Protein AF-A0A0B8PIH4-F1 (afdb_monomer_lite)

Organism: NCBI:txid1481914

pLDDT: mean 84.36, std 16.44, range [42.5, 98.0]

Structure (mmCIF, N/CA/C/O backbone):
data_AF-A0A0B8PIH4-F1
#
_entry.id   AF-A0A0B8PIH4-F1
#
loop_
_atom_site.group_PDB
_atom_site.id
_atom_site.type_symbol
_atom_site.label_atom_id
_atom_site.label_alt_id
_atom_site.label_comp_id
_atom_site.label_asym_id
_atom_site.label_entity_id
_atom_site.label_seq_id
_atom_site.pdbx_PDB_ins_code
_atom_site.Cartn_x
_atom_site.Cartn_y
_atom_site.Cartn_z
_atom_site.occupancy
_atom_site.B_iso_or_equiv
_atom_site.auth_seq_id
_atom_site.auth_comp_id
_atom_site.auth_asym_id
_atom_site.auth_atom_id
_atom_site.pdbx_PDB_model_num
ATOM 1 N N . MET A 1 1 ? -1.251 -7.129 12.003 1.00 92.50 1 MET A N 1
ATOM 2 C CA . MET A 1 1 ? -0.562 -7.862 10.910 1.00 92.50 1 MET A CA 1
ATOM 3 C C . MET A 1 1 ? -1.584 -8.669 10.142 1.00 92.50 1 MET A C 1
ATOM 5 O O . MET A 1 1 ? -2.575 -9.064 10.738 1.00 92.50 1 MET A O 1
ATOM 9 N N . GLY A 1 2 ? -1.367 -8.940 8.865 1.00 94.31 2 GLY A N 1
ATOM 10 C CA . GLY A 1 2 ? -2.351 -9.589 8.019 1.00 94.31 2 GLY A CA 1
ATOM 11 C C . GLY A 1 2 ? -1.760 -10.242 6.787 1.00 94.31 2 GLY A C 1
ATOM 12 O O . GLY A 1 2 ? -0.548 -10.266 6.591 1.00 94.31 2 GLY A O 1
ATOM 13 N N . LEU A 1 3 ? -2.656 -10.770 5.966 1.00 97.06 3 LEU A N 1
ATOM 14 C CA . LEU A 1 3 ? -2.362 -11.241 4.622 1.00 97.06 3 LEU A CA 1
ATOM 15 C C . LEU A 1 3 ? -3.168 -10.404 3.641 1.00 97.06 3 LEU A C 1
ATOM 17 O O . LEU A 1 3 ? -4.287 -9.981 3.943 1.00 97.06 3 LEU A O 1
ATOM 21 N N . GLY A 1 4 ? -2.624 -10.193 2.456 1.00 95.00 4 GLY A N 1
ATOM 22 C CA . GLY A 1 4 ? -3.321 -9.433 1.436 1.00 95.00 4 GLY A CA 1
ATOM 23 C C . GLY A 1 4 ? -2.665 -9.544 0.081 1.00 95.00 4 GLY A C 1
ATOM 24 O O . GLY A 1 4 ? -1.742 -10.330 -0.122 1.00 95.00 4 GLY A O 1
ATOM 25 N N . PHE A 1 5 ? -3.173 -8.730 -0.825 1.00 94.31 5 PHE A N 1
ATOM 26 C CA . PHE A 1 5 ? -2.593 -8.443 -2.115 1.00 94.31 5 PHE A CA 1
ATOM 27 C C . PHE A 1 5 ? -2.213 -6.962 -2.142 1.00 94.31 5 PHE A C 1
ATOM 29 O O . PHE A 1 5 ? -3.095 -6.125 -1.971 1.00 94.31 5 PHE A O 1
ATOM 36 N N . ASP A 1 6 ? -0.931 -6.659 -2.321 1.00 89.69 6 ASP A N 1
ATOM 37 C CA . ASP A 1 6 ? -0.348 -5.347 -2.636 1.00 89.69 6 ASP A CA 1
ATOM 38 C C . ASP A 1 6 ? 1.074 -5.600 -3.156 1.00 89.69 6 ASP A C 1
ATOM 40 O O . ASP A 1 6 ? 1.870 -6.211 -2.462 1.00 89.69 6 ASP A O 1
ATOM 44 N N . GLN A 1 7 ? 1.425 -5.194 -4.376 1.00 87.50 7 GLN A N 1
ATOM 45 C CA . GLN A 1 7 ? 2.674 -5.680 -5.000 1.00 87.50 7 GLN A CA 1
ATOM 46 C C . GLN A 1 7 ? 2.749 -7.231 -4.986 1.00 87.50 7 GLN A C 1
ATOM 48 O O . GLN A 1 7 ? 3.750 -7.832 -4.586 1.00 87.50 7 GLN A O 1
ATOM 53 N N . GLY A 1 8 ? 1.638 -7.883 -5.349 1.00 88.12 8 GLY A N 1
ATOM 54 C CA . GLY A 1 8 ? 1.482 -9.340 -5.290 1.00 88.12 8 GLY A CA 1
ATOM 55 C C . GLY A 1 8 ? 0.843 -9.849 -3.991 1.00 88.12 8 GLY A C 1
ATOM 56 O O . GLY A 1 8 ? 0.353 -9.070 -3.177 1.00 88.12 8 GLY A O 1
ATOM 57 N N . LEU A 1 9 ? 0.799 -11.172 -3.803 1.00 92.94 9 LEU A N 1
ATOM 58 C CA . LEU A 1 9 ? 0.314 -11.822 -2.576 1.00 92.94 9 LEU A CA 1
ATOM 59 C C . LEU A 1 9 ? 1.381 -11.730 -1.481 1.00 92.94 9 LEU A C 1
ATOM 61 O O . LEU A 1 9 ? 2.547 -12.045 -1.719 1.00 92.94 9 LEU A O 1
ATOM 65 N N . GLY A 1 10 ? 0.982 -11.377 -0.261 1.00 94.06 10 GLY A N 1
ATOM 66 C CA . GLY A 1 10 ? 1.955 -11.133 0.794 1.00 94.06 10 GLY A CA 1
ATOM 67 C C . GLY A 1 10 ? 1.404 -10.953 2.197 1.00 94.06 10 GLY A C 1
ATOM 68 O O . GLY A 1 10 ? 0.257 -11.288 2.506 1.00 94.06 10 GLY A O 1
ATOM 69 N N . ILE A 1 11 ? 2.280 -10.425 3.049 1.00 96.25 11 ILE A N 1
ATOM 70 C CA . ILE A 1 11 ? 2.020 -10.104 4.452 1.00 96.25 11 ILE A CA 1
ATOM 71 C C . ILE A 1 11 ? 1.955 -8.587 4.601 1.00 96.25 11 ILE A C 1
ATOM 73 O O . ILE A 1 11 ? 2.837 -7.874 4.122 1.00 96.25 11 ILE A O 1
ATOM 77 N N . SER A 1 12 ? 0.950 -8.116 5.335 1.00 94.75 12 SER A N 1
ATOM 78 C CA . SER A 1 12 ? 0.800 -6.715 5.721 1.00 94.75 12 SER A CA 1
ATOM 79 C C . SER A 1 12 ? 1.035 -6.507 7.214 1.00 94.75 12 SER A C 1
ATOM 81 O O . SER A 1 12 ? 0.731 -7.360 8.059 1.00 94.75 12 SER A O 1
ATOM 83 N N . ALA A 1 13 ? 1.558 -5.346 7.576 1.00 94.56 13 ALA A N 1
ATOM 84 C CA . ALA A 1 13 ? 1.726 -4.937 8.955 1.00 94.56 13 ALA A CA 1
ATOM 85 C C . ALA A 1 13 ? 1.469 -3.439 9.093 1.00 94.56 13 ALA A C 1
ATOM 87 O O . ALA A 1 13 ? 2.244 -2.623 8.607 1.00 94.56 13 ALA A O 1
ATOM 88 N N . GLU A 1 14 ? 0.420 -3.097 9.839 1.00 93.19 14 GLU A N 1
ATOM 89 C CA . GLU A 1 14 ? 0.225 -1.740 10.329 1.00 93.19 14 GLU A CA 1
ATOM 90 C C . GLU A 1 14 ? 1.003 -1.562 11.641 1.00 93.19 14 GLU A C 1
ATOM 92 O O . GLU A 1 14 ? 0.828 -2.327 12.596 1.00 93.19 14 GLU A O 1
ATOM 97 N N . LEU A 1 15 ? 1.891 -0.573 11.672 1.00 91.19 15 LEU A N 1
ATOM 98 C CA . LEU A 1 15 ? 2.755 -0.221 12.790 1.00 91.19 15 LEU A CA 1
ATOM 99 C C . LEU A 1 15 ? 2.375 1.165 13.311 1.00 91.19 15 LEU A C 1
ATOM 101 O O . LEU A 1 15 ? 2.268 2.129 12.550 1.00 91.19 15 LEU A O 1
ATOM 105 N N . PHE A 1 16 ? 2.213 1.268 14.631 1.00 89.44 16 PHE A N 1
ATOM 106 C CA . PHE A 1 16 ? 1.920 2.525 15.333 1.00 89.44 16 PHE A CA 1
ATOM 107 C C . PHE A 1 16 ? 0.690 3.284 14.801 1.00 89.44 16 PHE A C 1
ATOM 109 O O . PHE A 1 16 ? 0.643 4.506 14.922 1.00 89.44 16 PHE A O 1
ATOM 116 N N . GLU A 1 17 ? -0.266 2.584 14.179 1.00 90.62 17 GLU A N 1
ATOM 117 C CA . GLU A 1 17 ? -1.462 3.163 13.535 1.00 90.62 17 GLU A CA 1
ATOM 118 C C . GLU A 1 17 ? -1.156 4.218 12.450 1.00 90.62 17 GLU A C 1
ATOM 120 O O . GLU A 1 17 ? -2.029 4.993 12.056 1.00 90.62 17 GLU A O 1
ATOM 125 N N . GLN A 1 18 ? 0.095 4.293 11.987 1.00 94.38 18 GLN A N 1
ATOM 126 C CA . GLN A 1 18 ? 0.587 5.363 11.113 1.00 94.38 18 GLN A CA 1
ATOM 127 C C . GLN A 1 18 ? 1.415 4.854 9.945 1.00 94.38 18 GLN A C 1
ATOM 129 O O . GLN A 1 18 ? 1.637 5.604 9.002 1.00 94.38 18 GLN A O 1
ATOM 134 N N . VAL A 1 19 ? 1.914 3.624 9.998 1.00 95.38 19 VAL A N 1
ATOM 135 C CA . VAL A 1 19 ? 2.730 3.054 8.929 1.00 95.38 19 VAL A CA 1
ATOM 136 C C . VAL A 1 19 ? 2.106 1.743 8.504 1.00 95.38 19 VAL A C 1
ATOM 138 O O . VAL A 1 19 ? 2.059 0.819 9.306 1.00 95.38 19 VAL A O 1
ATOM 141 N N . ASP A 1 20 ? 1.660 1.655 7.259 1.00 95.12 20 ASP A N 1
ATOM 142 C CA . ASP A 1 20 ? 1.281 0.392 6.636 1.00 95.12 20 ASP A CA 1
ATOM 143 C C . ASP A 1 20 ? 2.462 -0.117 5.811 1.00 95.12 20 ASP A C 1
ATOM 145 O O . ASP A 1 20 ? 2.982 0.587 4.947 1.00 95.12 20 ASP A O 1
ATOM 149 N N . ALA A 1 21 ? 2.943 -1.313 6.129 1.00 96.81 21 ALA A N 1
ATOM 150 C CA . ALA A 1 21 ? 4.046 -1.953 5.431 1.00 96.81 21 ALA A CA 1
ATOM 151 C C . ALA A 1 21 ? 3.576 -3.270 4.822 1.00 96.81 21 ALA A C 1
ATOM 153 O O . ALA A 1 21 ? 2.887 -4.055 5.478 1.00 96.81 21 ALA A O 1
ATOM 154 N N . PHE A 1 22 ? 4.004 -3.540 3.594 1.00 96.88 22 PHE A N 1
ATOM 155 C CA . PHE A 1 22 ? 3.653 -4.755 2.880 1.00 96.88 22 PHE A CA 1
ATOM 156 C C . PHE A 1 22 ? 4.880 -5.418 2.267 1.00 96.88 22 PHE A C 1
ATOM 158 O O . PHE A 1 22 ? 5.764 -4.756 1.719 1.00 96.88 22 PHE A O 1
ATOM 165 N N . ILE A 1 23 ? 4.917 -6.747 2.344 1.00 95.25 23 ILE A N 1
ATOM 166 C CA . ILE A 1 23 ? 5.901 -7.579 1.656 1.00 95.25 23 ILE A CA 1
ATOM 167 C C . ILE A 1 23 ? 5.142 -8.628 0.852 1.00 95.25 23 ILE A C 1
ATOM 169 O O . ILE A 1 23 ? 4.593 -9.572 1.426 1.00 95.25 23 ILE A O 1
ATOM 173 N N . GLY A 1 24 ? 5.111 -8.430 -0.463 1.00 92.75 24 GLY A N 1
ATOM 174 C CA . GLY A 1 24 ? 4.531 -9.325 -1.452 1.00 92.75 24 GLY A CA 1
ATOM 175 C C . GLY A 1 24 ? 5.583 -10.136 -2.188 1.00 92.75 24 GLY A C 1
ATOM 176 O O . GLY A 1 24 ? 6.786 -9.955 -2.001 1.00 92.75 24 GLY A O 1
ATOM 177 N N . ASN A 1 25 ? 5.121 -11.058 -3.025 1.00 91.38 25 ASN A N 1
ATOM 178 C CA . ASN A 1 25 ? 5.990 -11.823 -3.909 1.00 91.38 25 ASN A CA 1
ATOM 179 C C . ASN A 1 25 ? 6.502 -11.004 -5.109 1.00 91.38 25 ASN A C 1
ATOM 181 O O . ASN A 1 25 ? 7.523 -11.393 -5.662 1.00 91.38 25 ASN A O 1
ATOM 185 N N . ASP A 1 26 ? 5.852 -9.888 -5.468 1.00 90.19 26 ASP A N 1
ATOM 186 C CA . ASP A 1 26 ? 6.258 -9.045 -6.607 1.00 90.19 26 ASP A CA 1
ATOM 187 C C . ASP A 1 26 ? 6.974 -7.754 -6.150 1.00 90.19 26 ASP A C 1
ATOM 189 O O . ASP A 1 26 ? 7.665 -7.090 -6.931 1.00 90.19 26 ASP A O 1
ATOM 193 N N . GLY A 1 27 ? 6.851 -7.387 -4.869 1.00 91.56 27 GLY A N 1
ATOM 194 C CA . GLY A 1 27 ? 7.450 -6.170 -4.329 1.00 91.56 27 GLY A CA 1
ATOM 195 C C . GLY A 1 27 ? 7.244 -5.943 -2.833 1.00 91.56 27 GLY A C 1
ATOM 196 O O . GLY A 1 27 ? 6.622 -6.728 -2.119 1.00 91.56 27 GLY A O 1
ATOM 197 N N . VAL A 1 28 ? 7.772 -4.821 -2.353 1.00 95.12 28 VAL A N 1
ATOM 198 C CA . VAL A 1 28 ? 7.509 -4.270 -1.017 1.00 95.12 28 VAL A CA 1
ATOM 199 C C . VAL A 1 28 ? 6.907 -2.875 -1.126 1.00 95.12 28 VAL A C 1
ATOM 201 O O . VAL A 1 28 ? 7.237 -2.121 -2.043 1.00 95.12 28 VAL A O 1
ATOM 204 N N . SER A 1 29 ? 6.070 -2.500 -0.162 1.00 96.19 29 SER A N 1
ATOM 205 C CA . SER A 1 29 ? 5.554 -1.137 -0.015 1.00 96.19 29 SER A CA 1
ATOM 206 C C . SER A 1 29 ? 5.619 -0.679 1.441 1.00 96.19 29 SER A C 1
ATOM 208 O O . SER A 1 29 ? 5.611 -1.481 2.379 1.00 96.19 29 SER A O 1
ATOM 210 N N . ALA A 1 30 ? 5.746 0.631 1.629 1.00 97.44 30 ALA A N 1
ATOM 211 C CA . ALA A 1 30 ? 5.663 1.266 2.934 1.00 97.44 30 ALA A CA 1
ATOM 212 C C . ALA A 1 30 ? 4.994 2.633 2.790 1.00 97.44 30 ALA A C 1
ATOM 214 O O . ALA A 1 30 ? 5.528 3.531 2.131 1.00 97.44 30 ALA A O 1
ATOM 215 N N . ASP A 1 31 ? 3.843 2.781 3.438 1.00 97.56 31 ASP A N 1
ATOM 216 C CA . ASP A 1 31 ? 2.961 3.932 3.346 1.00 97.56 31 ASP A CA 1
ATOM 217 C C . ASP A 1 31 ? 2.768 4.573 4.726 1.00 97.56 31 ASP A C 1
ATOM 219 O O . ASP A 1 31 ? 2.395 3.920 5.697 1.00 97.56 31 ASP A O 1
ATOM 223 N N . TYR A 1 32 ? 3.000 5.881 4.821 1.00 97.81 32 TYR A N 1
ATOM 224 C CA . TYR A 1 32 ? 2.651 6.672 5.996 1.00 97.81 32 TYR A CA 1
ATOM 225 C C . TYR A 1 32 ? 1.191 7.122 5.899 1.00 97.81 32 TYR A C 1
ATOM 227 O O . TYR A 1 32 ? 0.832 7.900 5.011 1.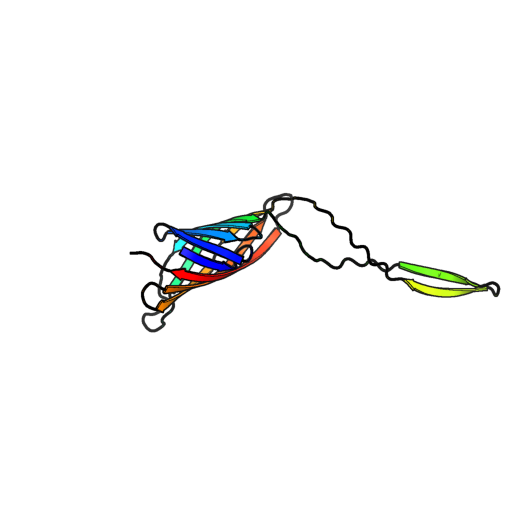00 97.81 32 TYR A O 1
ATOM 235 N N . LEU A 1 33 ? 0.348 6.651 6.814 1.00 96.69 33 LEU A N 1
ATOM 236 C CA . LEU A 1 33 ? -1.072 6.968 6.911 1.00 96.69 33 LEU A CA 1
ATOM 237 C C . LEU A 1 33 ? -1.252 8.361 7.526 1.00 96.69 33 LEU A C 1
ATOM 239 O O . LEU A 1 33 ? -1.263 8.547 8.742 1.00 96.69 33 LEU A O 1
ATOM 243 N N . VAL A 1 34 ? -1.409 9.362 6.662 1.00 96.62 34 VAL A N 1
ATOM 244 C CA . VAL A 1 34 ? -1.672 10.756 7.051 1.00 96.62 34 VAL A CA 1
ATOM 245 C C . VAL A 1 34 ? -3.032 10.875 7.739 1.00 96.62 34 VAL A C 1
ATOM 247 O O . VAL A 1 34 ? -3.200 11.624 8.702 1.00 96.62 34 VAL A O 1
ATOM 250 N N . LEU A 1 35 ? -4.015 10.135 7.232 1.00 95.25 35 LEU A N 1
ATOM 251 C CA . LEU A 1 35 ? -5.320 9.957 7.848 1.00 95.25 35 LEU A CA 1
ATOM 252 C C . LEU A 1 35 ? -5.524 8.463 8.047 1.00 95.25 35 LEU A C 1
ATOM 254 O O . LEU A 1 35 ? -5.449 7.717 7.078 1.00 95.25 35 LEU A O 1
ATOM 258 N N . ASN A 1 36 ? -5.826 8.054 9.274 1.00 94.94 36 ASN A N 1
ATOM 259 C CA . ASN A 1 36 ? -6.191 6.681 9.595 1.00 94.94 36 ASN A CA 1
ATOM 260 C C . ASN A 1 36 ? -7.484 6.652 10.430 1.00 94.94 36 ASN A C 1
ATOM 262 O O . ASN A 1 36 ? -7.778 7.609 11.164 1.00 94.94 36 ASN A O 1
ATOM 266 N N . ASP A 1 37 ? -8.260 5.581 10.267 1.00 92.06 37 ASP A N 1
ATOM 267 C CA . ASP A 1 37 ? -9.516 5.271 10.965 1.00 92.06 37 ASP A CA 1
ATOM 268 C C . ASP A 1 37 ? -10.534 6.437 11.022 1.00 92.06 37 ASP A C 1
ATOM 270 O O . ASP A 1 37 ? -11.185 6.701 12.041 1.00 92.06 37 ASP A O 1
ATOM 274 N N . LYS A 1 38 ? -10.681 7.195 9.925 1.00 94.06 38 LYS A N 1
ATOM 275 C CA . LYS A 1 38 ? -11.656 8.297 9.843 1.00 94.06 38 LYS A CA 1
ATOM 276 C C . LYS A 1 38 ? -13.009 7.787 9.367 1.00 94.06 38 LYS A C 1
ATOM 278 O O . LYS A 1 38 ? -13.101 7.028 8.414 1.00 94.06 38 LYS A O 1
ATOM 283 N N . LYS A 1 39 ? -14.094 8.220 10.011 1.00 92.06 39 LYS A N 1
ATOM 284 C CA . LYS A 1 39 ? -15.461 7.816 9.643 1.00 92.06 39 LYS A CA 1
ATOM 285 C C . LYS A 1 39 ? -16.097 8.842 8.714 1.00 92.06 39 LYS A C 1
ATOM 287 O O . LYS A 1 39 ? -16.079 10.030 9.023 1.00 92.06 39 LYS A O 1
ATOM 292 N N . PHE A 1 40 ? -16.736 8.387 7.636 1.00 85.75 40 PHE A N 1
ATOM 293 C CA . PHE A 1 40 ? -17.551 9.267 6.785 1.00 85.75 40 PHE A CA 1
ATOM 294 C C . PHE A 1 40 ? -18.810 9.748 7.510 1.00 85.75 40 PHE A C 1
ATOM 296 O O . PHE A 1 40 ? -19.197 10.910 7.429 1.00 85.75 40 PHE A O 1
ATOM 303 N N . THR A 1 41 ? -19.495 8.837 8.200 1.00 86.31 41 THR A N 1
ATOM 304 C CA . THR A 1 41 ? -20.716 9.104 8.968 1.00 86.31 41 THR A CA 1
ATOM 305 C C . THR A 1 41 ? -20.840 8.036 10.058 1.00 86.31 41 THR A C 1
ATOM 307 O O . THR A 1 41 ? -20.455 6.893 9.813 1.00 86.31 41 THR A O 1
ATOM 310 N N . PRO A 1 42 ? -21.393 8.344 11.247 1.00 82.06 42 PRO A N 1
ATOM 311 C CA . PRO A 1 42 ? -21.525 7.364 12.331 1.00 82.06 42 PRO A CA 1
ATOM 312 C C . PRO A 1 42 ? -22.353 6.111 11.999 1.00 82.06 42 PRO A C 1
ATOM 314 O O . PRO A 1 42 ? -22.269 5.128 12.726 1.00 82.06 42 PRO A O 1
ATOM 317 N N . SER A 1 43 ? -23.172 6.151 10.944 1.00 86.56 43 SER A N 1
ATOM 318 C CA . SER A 1 43 ? -24.120 5.095 10.576 1.00 86.56 43 SER A CA 1
ATOM 319 C C . SER A 1 43 ? -23.556 4.010 9.658 1.00 86.56 43 SER A C 1
ATOM 321 O O . SER A 1 43 ? -24.217 2.986 9.494 1.00 86.56 43 SER A O 1
ATOM 323 N N . ILE A 1 44 ? -22.376 4.205 9.057 1.00 89.75 44 ILE A N 1
ATOM 324 C CA . ILE A 1 44 ? -21.755 3.193 8.192 1.00 89.75 44 ILE A CA 1
ATOM 325 C C . ILE A 1 44 ? -20.591 2.500 8.915 1.00 89.75 44 ILE A C 1
ATOM 327 O O . ILE A 1 44 ? -19.838 3.165 9.628 1.00 89.75 44 ILE A O 1
ATOM 331 N N . PRO A 1 45 ? -20.414 1.177 8.739 1.00 88.88 45 PRO A N 1
ATOM 332 C CA . PRO A 1 45 ? -19.396 0.402 9.452 1.00 88.88 45 PRO A CA 1
ATOM 333 C C . PRO A 1 45 ? -17.986 0.534 8.849 1.00 88.88 45 PRO A C 1
ATOM 335 O O . PRO A 1 45 ? -17.103 -0.241 9.209 1.00 88.88 45 PRO A O 1
ATOM 338 N N . PHE A 1 46 ? -17.782 1.486 7.935 1.00 92.62 46 PHE A N 1
ATOM 339 C CA . PHE A 1 46 ? -16.532 1.687 7.207 1.00 92.62 46 PHE A CA 1
ATOM 340 C C . PHE A 1 46 ? -15.815 2.942 7.703 1.00 92.62 46 PHE A C 1
ATOM 342 O O . PHE A 1 46 ? -16.428 4.015 7.808 1.00 92.62 46 PHE A O 1
ATOM 349 N N . SER A 1 47 ? -14.520 2.816 7.967 1.00 95.12 47 SER A N 1
ATOM 350 C CA . SER A 1 47 ? -13.600 3.947 8.054 1.00 95.12 47 SER A CA 1
ATOM 351 C C . SER A 1 47 ? -12.769 4.051 6.777 1.00 95.12 47 SER A C 1
ATOM 353 O O . SER A 1 47 ? -12.835 3.188 5.904 1.00 95.12 47 SER A O 1
ATOM 355 N N . TYR A 1 48 ? -12.066 5.165 6.619 1.00 96.31 48 TYR A N 1
ATOM 356 C CA . TYR A 1 48 ? -11.157 5.396 5.512 1.00 96.31 48 TYR A CA 1
ATOM 357 C C . TYR A 1 48 ? -9.792 5.841 6.010 1.00 96.31 48 TYR A C 1
ATOM 359 O O . TYR A 1 48 ? -9.665 6.469 7.071 1.00 96.31 48 TYR A O 1
ATOM 367 N N . PHE A 1 49 ? -8.802 5.586 5.164 1.00 96.56 49 PHE A N 1
ATOM 368 C CA . PHE A 1 49 ? -7.441 6.048 5.337 1.00 96.56 49 PHE A CA 1
ATOM 369 C C . PHE A 1 49 ? -6.913 6.698 4.059 1.00 96.56 49 PHE A C 1
ATOM 371 O O . PHE A 1 49 ? -7.374 6.435 2.945 1.00 96.56 49 PHE A O 1
ATOM 378 N N . VAL A 1 50 ? -5.941 7.585 4.243 1.00 97.88 50 VAL A N 1
ATOM 379 C CA . VAL A 1 50 ? -5.178 8.219 3.169 1.00 97.88 50 VAL A CA 1
ATOM 380 C C . VAL A 1 50 ? -3.725 8.241 3.597 1.00 97.88 50 VAL A C 1
ATOM 382 O O . VAL A 1 50 ? -3.415 8.704 4.697 1.00 97.88 50 VAL A O 1
ATOM 385 N N . GLY A 1 51 ? -2.839 7.781 2.722 1.00 97.44 51 GLY A N 1
ATOM 386 C CA . GLY A 1 51 ? -1.412 7.743 2.995 1.00 97.44 51 GLY A CA 1
ATOM 387 C C . GLY A 1 51 ? -0.554 8.295 1.871 1.00 97.44 51 GLY A C 1
ATOM 388 O O . GLY A 1 51 ? -1.034 8.669 0.803 1.00 97.44 51 GLY A O 1
ATOM 389 N N . VAL A 1 52 ? 0.745 8.336 2.135 1.00 98.00 52 VAL A N 1
ATOM 390 C CA . VAL A 1 52 ? 1.792 8.598 1.151 1.00 98.00 52 VAL A CA 1
ATOM 391 C C . VAL A 1 52 ? 2.956 7.670 1.435 1.00 98.00 52 VAL A C 1
ATOM 393 O O . VAL A 1 52 ? 3.361 7.514 2.586 1.00 98.00 52 VAL A O 1
ATOM 396 N N . GLY A 1 53 ? 3.512 7.068 0.399 1.00 96.69 53 GLY A N 1
ATOM 397 C CA . GLY A 1 53 ? 4.577 6.105 0.581 1.00 96.69 53 GLY A CA 1
ATOM 398 C C . GLY A 1 53 ? 5.342 5.803 -0.678 1.00 96.69 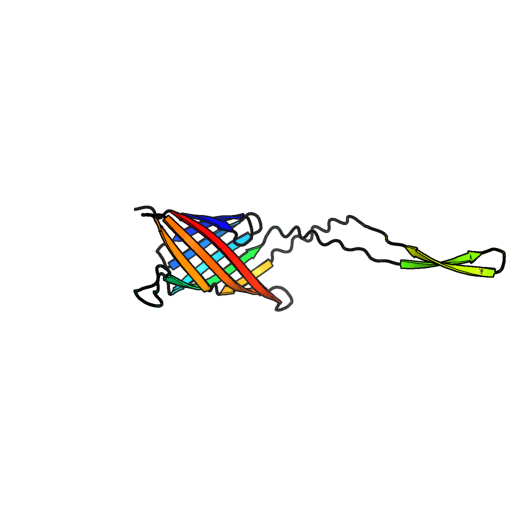53 GLY A C 1
ATOM 399 O O . GLY A 1 53 ? 5.274 6.528 -1.676 1.00 96.69 53 GLY A O 1
ATOM 400 N N . GLY A 1 54 ? 6.104 4.727 -0.593 1.00 96.44 54 GLY A N 1
ATOM 401 C CA . GLY 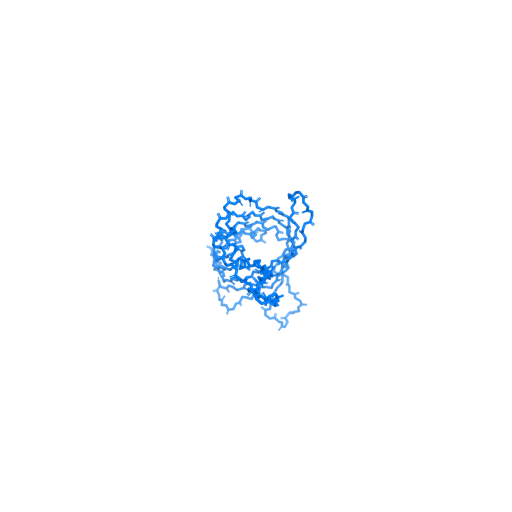A 1 54 ? 6.912 4.224 -1.682 1.00 96.44 54 GLY A CA 1
ATOM 402 C C . GLY A 1 54 ? 6.742 2.729 -1.846 1.00 96.44 54 GLY A C 1
ATOM 403 O O . GLY A 1 54 ? 6.329 2.019 -0.930 1.00 96.44 54 GLY A O 1
ATOM 404 N N . PHE A 1 55 ? 7.085 2.266 -3.036 1.00 94.56 55 PHE A N 1
ATOM 405 C CA . PHE A 1 55 ? 7.122 0.852 -3.369 1.00 94.56 55 PHE A CA 1
ATOM 406 C C . PHE A 1 55 ? 8.433 0.526 -4.078 1.00 94.56 55 PHE A C 1
ATOM 408 O O . PHE A 1 55 ? 9.094 1.408 -4.639 1.00 94.56 55 PHE A O 1
ATOM 415 N N . TYR A 1 56 ? 8.792 -0.748 -4.029 1.00 91.44 56 TYR A N 1
ATOM 416 C CA . TYR A 1 56 ? 9.912 -1.326 -4.747 1.00 91.44 56 TYR A CA 1
ATOM 417 C C . TYR A 1 56 ? 9.483 -2.702 -5.256 1.00 91.44 56 TYR A C 1
ATOM 419 O O . TYR A 1 56 ? 9.243 -3.610 -4.462 1.00 91.44 56 TYR A O 1
ATOM 427 N N . GLU A 1 57 ? 9.365 -2.840 -6.569 1.00 88.50 57 GLU A N 1
ATOM 428 C CA . GLU A 1 57 ? 9.013 -4.080 -7.260 1.00 88.50 57 GLU A CA 1
ATOM 429 C C . GLU A 1 57 ? 10.309 -4.758 -7.726 1.00 88.50 57 GLU A C 1
ATOM 431 O O . GLU A 1 57 ? 11.162 -4.119 -8.348 1.00 88.50 57 GLU A O 1
ATOM 436 N N . PHE A 1 58 ? 10.474 -6.038 -7.390 1.00 81.12 58 PHE A N 1
ATOM 437 C CA . PHE A 1 58 ? 11.689 -6.814 -7.681 1.00 81.12 58 PHE A CA 1
ATOM 438 C C . PHE A 1 58 ? 11.441 -8.029 -8.579 1.00 81.12 58 PHE A C 1
ATOM 440 O O . PHE A 1 58 ? 12.400 -8.568 -9.128 1.00 81.12 58 PHE A O 1
ATOM 447 N N . ASP A 1 59 ? 10.186 -8.449 -8.751 1.00 63.66 59 ASP A N 1
ATOM 448 C CA . ASP A 1 59 ? 9.815 -9.550 -9.639 1.00 63.66 59 ASP A CA 1
ATOM 449 C C . ASP A 1 59 ? 8.630 -9.112 -10.501 1.00 63.66 59 ASP A C 1
ATOM 451 O O . ASP A 1 59 ? 7.478 -9.107 -10.076 1.00 63.66 59 ASP A O 1
ATOM 455 N N . LYS A 1 60 ? 8.923 -8.665 -11.722 1.00 54.91 60 LYS A N 1
ATO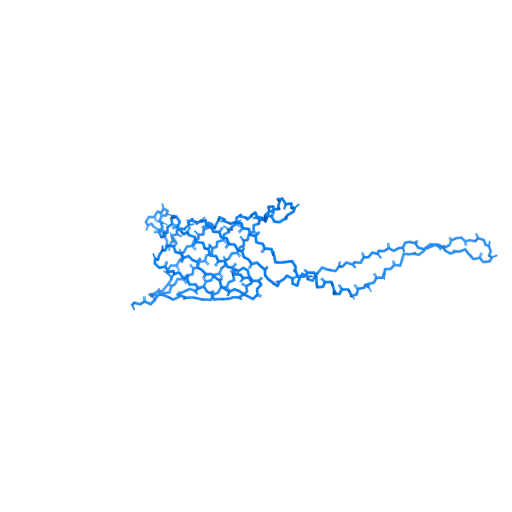M 456 C CA . LYS A 1 60 ? 7.906 -8.453 -12.750 1.00 54.91 60 LYS A CA 1
ATOM 457 C C . LYS A 1 60 ? 8.095 -9.478 -13.849 1.00 54.91 60 LYS A C 1
ATOM 459 O O . LYS A 1 60 ? 8.494 -9.152 -14.963 1.00 54.91 60 LYS A O 1
ATOM 464 N N . THR A 1 61 ? 7.735 -10.718 -13.561 1.00 48.28 61 THR A N 1
ATOM 465 C CA . THR A 1 61 ? 7.421 -11.696 -14.603 1.00 48.28 61 THR A CA 1
ATOM 466 C C . THR A 1 61 ? 6.076 -11.330 -15.250 1.00 48.28 61 THR A C 1
ATOM 468 O O . THR A 1 61 ? 5.042 -11.955 -15.027 1.00 48.28 61 THR A O 1
ATOM 471 N N . TRP A 1 62 ? 6.050 -10.274 -16.074 1.00 44.34 62 TRP A N 1
ATOM 472 C CA . TRP A 1 62 ? 4.909 -10.040 -16.963 1.00 44.34 62 TRP A CA 1
ATOM 473 C C . TRP A 1 62 ? 4.908 -11.107 -18.063 1.00 44.34 62 TRP A C 1
ATOM 475 O O . TRP A 1 62 ? 5.758 -11.104 -18.950 1.00 44.34 62 TRP A O 1
ATOM 485 N N . HIS A 1 63 ? 3.907 -11.989 -18.060 1.00 42.50 63 HIS A N 1
ATOM 486 C CA . HIS A 1 63 ? 3.589 -12.853 -19.200 1.00 42.50 63 HIS A CA 1
ATOM 487 C C . HIS A 1 63 ? 2.930 -12.031 -20.322 1.00 42.50 63 HIS A C 1
ATOM 489 O O . HIS A 1 63 ? 1.717 -12.066 -20.522 1.00 42.50 63 HIS A O 1
ATOM 495 N N . GLY A 1 64 ? 3.733 -11.244 -21.037 1.00 42.50 64 GLY A N 1
ATOM 496 C CA . GLY A 1 64 ? 3.323 -10.564 -22.262 1.00 42.50 64 GLY A CA 1
ATOM 497 C C . GLY A 1 64 ? 3.524 -11.473 -23.471 1.00 42.50 64 GLY A C 1
ATOM 498 O O . GLY A 1 64 ? 4.653 -11.734 -23.877 1.00 42.50 64 GLY A O 1
ATOM 499 N N . GLU A 1 65 ? 2.436 -11.958 -24.069 1.00 47.00 65 GLU A N 1
ATOM 500 C CA . GLU A 1 65 ? 2.482 -12.680 -25.342 1.00 47.00 65 GLU A CA 1
ATOM 501 C C . GLU A 1 65 ? 2.879 -11.705 -26.470 1.00 47.00 65 GLU A C 1
ATOM 503 O O . GLU A 1 65 ? 2.056 -10.949 -26.988 1.00 47.00 65 GLU A O 1
ATOM 508 N N . HIS A 1 66 ? 4.160 -11.686 -26.849 1.00 48.97 66 HIS A N 1
ATOM 509 C CA . HIS A 1 66 ? 4.659 -10.871 -27.959 1.00 48.97 66 HIS A CA 1
ATOM 510 C C . HIS A 1 66 ? 4.843 -11.721 -29.222 1.00 48.97 66 HIS A C 1
ATOM 512 O O . HIS A 1 66 ? 5.865 -12.375 -29.422 1.00 48.97 66 HIS A O 1
ATOM 518 N N . GLY A 1 67 ? 3.845 -11.686 -30.109 1.00 47.50 67 GLY A N 1
ATOM 519 C CA . GLY A 1 67 ? 3.935 -12.236 -31.463 1.00 47.50 67 GLY A CA 1
ATOM 520 C C . GLY A 1 67 ? 4.093 -11.130 -32.507 1.00 47.50 67 GLY A C 1
ATOM 521 O O . GLY A 1 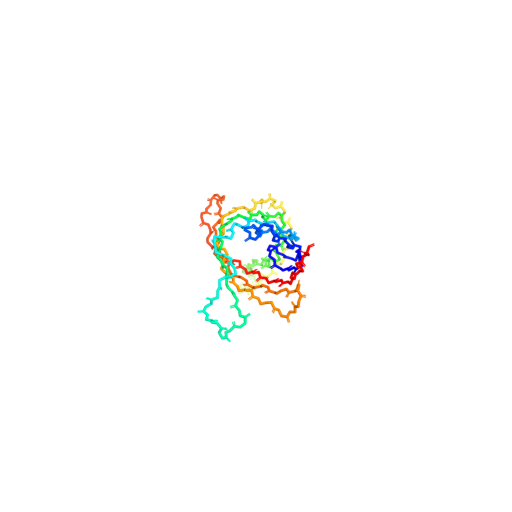67 ? 3.242 -10.248 -32.606 1.00 47.50 67 GLY A O 1
ATOM 522 N N . TYR A 1 68 ? 5.141 -11.191 -33.332 1.00 56.19 68 TYR A N 1
ATOM 523 C CA . TYR A 1 68 ? 5.262 -10.352 -34.530 1.00 56.19 68 TYR A CA 1
ATOM 524 C C . TYR A 1 68 ? 4.932 -11.187 -35.772 1.00 56.19 68 TYR A C 1
ATOM 526 O O . TYR A 1 68 ? 5.639 -12.141 -36.097 1.00 56.19 68 TYR A O 1
ATOM 534 N N . GLY A 1 69 ? 3.861 -10.818 -36.480 1.00 54.38 69 GLY A N 1
ATOM 535 C CA . GLY A 1 69 ? 3.495 -11.428 -37.759 1.00 54.38 69 GLY A CA 1
ATOM 536 C C . GLY A 1 69 ? 4.331 -10.857 -38.905 1.00 54.38 69 GLY A C 1
ATOM 537 O O . GLY A 1 69 ? 4.497 -9.639 -39.007 1.00 54.38 69 GLY A O 1
ATOM 538 N N . ARG A 1 70 ? 4.853 -11.714 -39.789 1.00 63.03 70 ARG A N 1
ATOM 539 C CA . ARG A 1 70 ? 5.476 -11.277 -41.050 1.00 63.03 70 ARG A CA 1
ATOM 540 C C . ARG A 1 70 ? 4.635 -11.747 -42.228 1.00 63.03 70 ARG A C 1
ATOM 542 O O . ARG A 1 70 ? 4.298 -12.922 -42.336 1.00 63.03 70 ARG A O 1
ATOM 549 N N . GLN A 1 71 ? 4.360 -10.833 -43.151 1.00 78.50 71 GLN A N 1
ATOM 550 C CA . GLN A 1 71 ? 3.763 -11.168 -44.437 1.00 78.50 71 GLN A CA 1
ATOM 551 C C . GLN A 1 71 ? 4.868 -11.651 -45.382 1.00 78.50 71 GLN A C 1
ATOM 553 O O . GLN A 1 71 ? 5.801 -10.902 -45.681 1.00 78.50 71 GLN A O 1
ATOM 558 N N . ARG A 1 72 ? 4.781 -12.904 -45.838 1.00 79.00 72 ARG A N 1
ATOM 559 C CA . ARG A 1 72 ? 5.677 -13.456 -46.863 1.00 79.00 72 ARG A CA 1
ATOM 560 C C . ARG A 1 72 ? 4.909 -13.665 -48.154 1.00 79.00 72 ARG A C 1
ATOM 562 O O . ARG A 1 72 ? 3.759 -14.091 -48.133 1.00 79.00 72 ARG A O 1
ATOM 569 N N . CYS A 1 73 ? 5.550 -13.348 -49.271 1.00 84.00 73 CYS A N 1
ATOM 570 C CA . CYS A 1 73 ? 4.992 -13.541 -50.599 1.00 84.00 73 CYS A CA 1
ATOM 571 C C . CYS A 1 73 ? 5.996 -14.318 -51.441 1.00 84.00 73 CYS A C 1
ATOM 573 O O . CYS A 1 73 ? 7.100 -13.829 -51.676 1.00 84.00 73 CYS A O 1
ATOM 575 N N . ASP A 1 74 ? 5.588 -15.492 -51.911 1.00 88.50 74 ASP A N 1
ATOM 576 C CA . ASP A 1 74 ? 6.400 -16.346 -52.769 1.00 88.50 74 ASP A CA 1
ATOM 577 C C . ASP A 1 74 ? 5.785 -16.411 -54.169 1.00 88.50 74 ASP A C 1
ATOM 579 O O . ASP A 1 74 ? 4.563 -16.362 -54.345 1.00 88.50 74 ASP A O 1
ATOM 583 N N . ARG A 1 75 ? 6.646 -16.487 -55.186 1.00 89.38 75 ARG A N 1
ATOM 584 C CA . ARG A 1 75 ? 6.240 -16.525 -56.592 1.00 89.38 75 ARG A CA 1
ATOM 585 C C . ARG A 1 75 ? 6.402 -17.935 -57.136 1.00 89.38 75 ARG A C 1
ATOM 587 O O . ARG A 1 75 ? 7.487 -18.505 -57.045 1.00 89.38 75 ARG A O 1
ATOM 594 N N . ASP A 1 76 ? 5.336 -18.484 -57.702 1.00 87.25 76 ASP A N 1
ATOM 595 C CA . ASP A 1 76 ? 5.380 -19.808 -58.309 1.00 87.25 76 ASP A CA 1
ATOM 596 C C . ASP A 1 76 ? 6.035 -19.785 -59.703 1.00 87.25 76 ASP A C 1
ATOM 598 O O . ASP A 1 76 ? 6.314 -18.732 -60.286 1.00 87.25 76 ASP A O 1
ATOM 602 N N . ILE A 1 77 ? 6.283 -20.974 -60.255 1.00 83.25 77 ILE A N 1
ATOM 603 C CA . ILE A 1 77 ? 6.925 -21.152 -61.568 1.00 83.25 77 ILE A CA 1
ATOM 604 C C . ILE A 1 77 ? 6.086 -20.615 -62.739 1.00 83.25 77 ILE A C 1
ATOM 606 O O . ILE A 1 77 ? 6.623 -20.395 -63.821 1.00 83.25 77 ILE A O 1
ATOM 610 N N . ASN A 1 78 ? 4.786 -20.390 -62.524 1.00 90.75 78 ASN A N 1
ATOM 611 C CA . ASN A 1 78 ? 3.872 -19.802 -63.502 1.00 90.75 78 ASN A CA 1
ATOM 612 C C . ASN A 1 78 ? 3.793 -18.271 -63.358 1.00 90.75 78 ASN A C 1
ATOM 614 O O . ASN A 1 78 ? 3.083 -17.607 -64.112 1.00 90.75 78 ASN A O 1
ATOM 618 N N . GLY A 1 79 ? 4.542 -17.696 -62.411 1.00 85.06 79 GLY A N 1
ATOM 619 C CA . GLY A 1 79 ? 4.634 -16.266 -62.164 1.00 85.06 79 GLY A CA 1
ATOM 620 C C . GLY A 1 79 ? 3.546 -15.701 -61.251 1.00 85.06 79 GLY A C 1
ATOM 621 O O . GLY A 1 79 ? 3.550 -14.481 -61.049 1.00 85.06 79 GLY A O 1
ATOM 622 N N . ALA A 1 80 ? 2.664 -16.534 -60.691 1.00 85.38 80 ALA A N 1
ATOM 623 C CA . ALA A 1 80 ? 1.653 -16.120 -59.726 1.00 85.38 80 ALA A CA 1
ATOM 624 C C . ALA A 1 80 ? 2.298 -15.847 -58.360 1.00 85.38 80 ALA A C 1
ATOM 626 O O . ALA A 1 80 ? 3.187 -16.574 -57.919 1.00 85.38 80 ALA A O 1
ATOM 627 N N . VAL A 1 81 ? 1.870 -14.767 -57.703 1.00 89.56 81 VAL A N 1
ATOM 628 C CA . VAL A 1 81 ? 2.373 -14.360 -56.383 1.00 89.56 81 VAL A CA 1
ATOM 629 C C . VAL A 1 81 ? 1.364 -14.795 -55.328 1.00 89.56 81 VAL A C 1
ATOM 631 O O . VAL A 1 81 ? 0.228 -14.326 -55.341 1.00 89.56 81 VAL A O 1
ATOM 634 N N . ASN A 1 82 ? 1.788 -15.661 -54.409 1.00 88.19 82 ASN A N 1
ATOM 635 C CA . ASN A 1 82 ? 0.991 -16.100 -53.270 1.00 88.19 82 ASN A CA 1
ATOM 636 C C . ASN A 1 82 ? 1.563 -15.497 -51.992 1.00 88.19 82 ASN A C 1
ATOM 638 O O . ASN A 1 82 ? 2.711 -15.756 -51.635 1.00 88.19 82 ASN A O 1
ATOM 642 N N . CYS A 1 83 ? 0.751 -14.699 -51.305 1.00 85.31 83 CYS A N 1
ATOM 643 C CA . CYS A 1 83 ? 1.106 -14.124 -50.018 1.00 85.31 83 CYS A CA 1
ATOM 644 C C . CYS A 1 83 ? 0.411 -14.888 -48.897 1.00 85.31 83 CYS A C 1
ATOM 646 O O . CYS A 1 83 ? -0.805 -15.065 -48.931 1.00 85.31 83 CYS A O 1
ATOM 648 N N . TYR A 1 84 ? 1.173 -15.296 -47.892 1.00 83.12 84 TYR A N 1
ATOM 649 C CA . TYR A 1 84 ? 0.654 -15.886 -46.668 1.00 83.12 84 TYR A CA 1
ATOM 650 C C . TYR A 1 84 ? 1.154 -15.102 -45.457 1.00 83.12 84 TYR A C 1
ATOM 652 O O . TYR A 1 84 ? 2.223 -14.482 -45.464 1.00 83.12 84 TYR A O 1
ATOM 660 N N . TYR A 1 85 ? 0.315 -1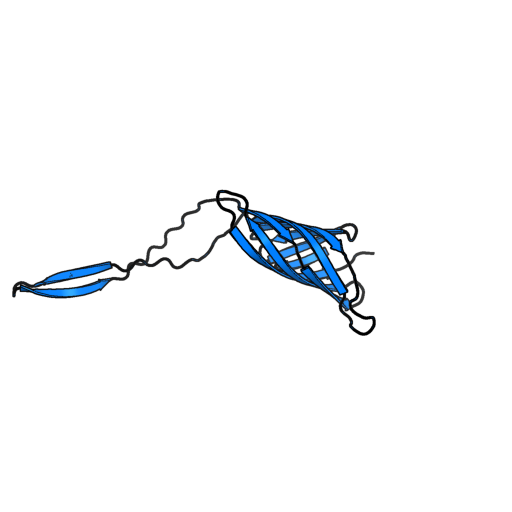5.091 -44.427 1.00 75.56 85 TYR A N 1
ATOM 661 C CA . TYR A 1 85 ? 0.622 -14.475 -43.148 1.00 75.56 85 TYR A CA 1
ATOM 662 C C . TYR A 1 85 ? 1.218 -15.542 -42.242 1.00 75.56 85 TYR A C 1
ATOM 664 O O . TYR A 1 85 ? 0.573 -16.555 -41.981 1.00 75.56 85 TYR A O 1
ATOM 672 N N . ASP A 1 86 ? 2.450 -15.321 -41.800 1.00 77.12 86 ASP A N 1
ATOM 673 C CA . ASP A 1 86 ? 3.150 -16.228 -40.902 1.00 77.12 86 ASP A CA 1
ATOM 674 C C . ASP A 1 86 ? 3.242 -15.598 -39.506 1.00 77.12 86 ASP A C 1
ATOM 676 O O . ASP A 1 86 ? 3.636 -14.433 -39.359 1.00 77.12 86 ASP A O 1
ATOM 680 N N . HIS A 1 87 ? 2.839 -16.362 -38.491 1.00 64.38 87 HIS A N 1
ATOM 681 C CA . HIS A 1 87 ? 2.894 -15.978 -37.084 1.00 64.38 87 HIS A CA 1
ATOM 682 C C . HIS A 1 87 ? 3.964 -16.821 -36.395 1.00 64.38 87 HIS A C 1
ATOM 684 O O . HIS A 1 87 ? 3.776 -18.011 -36.153 1.00 64.38 87 HIS A O 1
ATOM 690 N N . HIS A 1 88 ? 5.083 -16.185 -36.054 1.00 62.16 88 HIS A N 1
ATOM 691 C CA . HIS A 1 88 ? 6.130 -16.814 -35.261 1.00 62.16 88 HIS A CA 1
ATOM 692 C C . HIS A 1 88 ? 5.993 -16.395 -33.797 1.00 62.16 88 HIS A C 1
ATOM 694 O O . HIS A 1 88 ? 6.096 -15.213 -33.468 1.00 62.16 88 HIS A O 1
ATOM 700 N N . TYR A 1 89 ? 5.796 -17.385 -32.929 1.00 58.06 89 TYR A N 1
ATOM 701 C CA . TYR A 1 89 ? 5.838 -17.231 -31.480 1.00 58.06 89 TYR A CA 1
ATOM 702 C C . TYR A 1 89 ? 7.263 -17.510 -31.000 1.00 58.06 89 TYR A C 1
ATOM 704 O O . TYR A 1 89 ? 7.816 -18.575 -31.278 1.00 58.06 89 TYR A O 1
ATOM 712 N N . TYR A 1 90 ? 7.864 -16.551 -30.302 1.00 51.97 90 TYR A N 1
ATOM 713 C CA . TYR A 1 90 ? 9.130 -16.739 -29.601 1.00 51.97 90 TYR A CA 1
ATOM 714 C C . TYR A 1 90 ? 8.860 -16.661 -28.097 1.00 51.97 90 TYR A C 1
ATOM 716 O O . TYR A 1 90 ? 8.350 -15.652 -27.623 1.00 51.97 90 TYR A O 1
ATOM 724 N N . TYR A 1 91 ? 9.223 -17.711 -27.356 1.00 47.62 91 TYR A N 1
ATOM 725 C CA . TYR A 1 91 ? 9.436 -17.624 -25.910 1.00 47.62 91 TYR A CA 1
ATOM 726 C C . TYR A 1 91 ? 10.823 -17.015 -25.708 1.00 47.62 91 TYR A C 1
ATOM 728 O O . TYR A 1 91 ? 11.835 -17.687 -25.911 1.00 47.62 91 TYR A O 1
ATOM 736 N N . GLY A 1 92 ? 10.868 -15.716 -25.434 1.00 45.41 92 GLY A N 1
ATOM 737 C CA . GLY A 1 92 ? 12.088 -15.018 -25.057 1.00 45.41 92 GLY A CA 1
ATOM 738 C C . GLY A 1 92 ? 11.947 -14.526 -23.629 1.00 45.41 92 GLY A C 1
ATOM 739 O O . GLY A 1 92 ? 11.270 -13.526 -23.413 1.00 45.41 92 GLY A O 1
ATOM 740 N N . ASP A 1 93 ? 12.585 -15.217 -22.688 1.00 50.00 93 ASP A N 1
ATOM 741 C CA . ASP A 1 93 ? 12.789 -14.716 -21.331 1.00 50.00 93 ASP A CA 1
ATOM 742 C C . ASP A 1 93 ? 13.894 -13.654 -21.404 1.00 50.00 93 ASP A C 1
ATOM 744 O O . ASP A 1 93 ? 15.081 -13.963 -21.535 1.00 50.00 93 ASP A O 1
ATOM 748 N N . GLN A 1 94 ? 13.499 -12.384 -21.438 1.00 45.34 94 GLN A N 1
ATOM 749 C CA . GLN A 1 94 ? 14.410 -11.275 -21.175 1.00 45.34 94 GLN A CA 1
ATOM 750 C C . GLN A 1 94 ? 14.259 -10.900 -19.704 1.00 45.34 94 GLN A C 1
ATOM 752 O O . GLN A 1 94 ? 13.418 -10.080 -19.346 1.00 45.34 94 GLN A O 1
ATOM 757 N N . ASP A 1 95 ? 15.089 -11.527 -18.869 1.00 46.03 95 ASP A N 1
ATOM 758 C CA . ASP A 1 95 ? 15.308 -11.163 -17.468 1.00 46.03 95 ASP A CA 1
ATOM 759 C C . ASP A 1 95 ? 16.098 -9.848 -17.388 1.00 46.03 95 ASP A C 1
ATOM 761 O O . ASP A 1 95 ? 17.258 -9.789 -16.973 1.00 46.03 95 ASP A O 1
ATOM 765 N N . ASP A 1 96 ? 15.474 -8.764 -17.827 1.00 46.59 96 ASP A N 1
ATOM 766 C CA . ASP A 1 96 ? 15.949 -7.429 -17.519 1.00 46.59 96 ASP A CA 1
ATOM 767 C C . ASP A 1 96 ? 15.476 -7.100 -16.093 1.00 46.59 96 ASP A C 1
ATOM 769 O O . ASP A 1 96 ? 14.390 -6.561 -15.886 1.00 46.59 96 ASP A O 1
ATOM 773 N N . TYR A 1 97 ? 16.286 -7.473 -15.091 1.00 46.66 97 TYR A N 1
ATOM 774 C CA . TYR A 1 97 ? 16.072 -7.161 -13.670 1.00 46.66 97 TYR A CA 1
ATOM 775 C C . TYR A 1 97 ? 16.161 -5.647 -13.413 1.00 46.66 97 TYR A C 1
ATOM 777 O O . TYR A 1 97 ? 17.119 -5.144 -12.816 1.00 46.66 97 TYR A O 1
ATOM 785 N N . PHE A 1 98 ? 15.177 -4.885 -13.873 1.00 52.84 98 PHE A N 1
ATOM 786 C CA . PHE A 1 98 ? 15.004 -3.508 -13.450 1.00 52.84 98 PHE A CA 1
ATOM 787 C C . PHE A 1 98 ? 14.088 -3.495 -12.241 1.00 52.84 98 PHE A C 1
ATOM 789 O O . PHE A 1 98 ? 12.898 -3.771 -12.331 1.00 52.84 98 PHE A O 1
ATOM 796 N N . ASN A 1 99 ? 14.666 -3.150 -11.096 1.00 67.38 99 ASN A N 1
ATOM 797 C CA . ASN A 1 99 ? 13.874 -2.858 -9.920 1.00 67.38 99 ASN A CA 1
ATOM 798 C C . ASN A 1 99 ? 13.149 -1.528 -10.141 1.00 67.38 99 ASN A C 1
ATOM 800 O O . ASN A 1 99 ? 13.786 -0.472 -10.245 1.00 67.38 99 ASN A O 1
ATOM 804 N N . GLU A 1 100 ? 11.827 -1.578 -10.242 1.00 77.50 100 GLU A N 1
ATOM 805 C CA . GLU A 1 100 ? 10.998 -0.386 -10.349 1.00 77.50 100 GLU A CA 1
ATOM 806 C C . GLU A 1 100 ? 10.680 0.122 -8.949 1.00 77.50 100 GLU A C 1
ATOM 808 O O . GLU A 1 100 ? 10.217 -0.613 -8.082 1.00 77.50 100 GLU A O 1
ATOM 813 N N . TYR A 1 101 ? 10.938 1.404 -8.720 1.00 88.06 101 TYR A N 1
ATOM 814 C CA . TYR A 1 101 ? 10.562 2.064 -7.483 1.00 88.06 101 TYR A CA 1
ATOM 815 C C . TYR A 1 101 ? 9.915 3.400 -7.782 1.00 88.06 101 TYR A C 1
ATOM 817 O O . TYR A 1 101 ? 10.147 4.043 -8.817 1.00 88.06 101 TYR A O 1
ATOM 825 N N . GLY A 1 102 ? 9.098 3.834 -6.840 1.00 92.38 102 GLY A N 1
ATOM 826 C CA . GLY A 1 102 ? 8.327 5.036 -7.024 1.00 92.38 102 GLY A CA 1
ATOM 827 C C . GLY A 1 102 ? 7.642 5.493 -5.761 1.00 92.38 102 GLY A C 1
ATOM 828 O O . GLY A 1 102 ? 7.815 4.929 -4.680 1.00 92.38 102 GLY A O 1
ATOM 829 N N . LEU A 1 103 ? 6.859 6.548 -5.934 1.00 95.38 103 LEU A N 1
ATOM 830 C CA . LEU A 1 103 ? 5.990 7.082 -4.899 1.00 95.38 103 LEU A CA 1
ATOM 831 C C . LEU A 1 103 ? 4.552 6.676 -5.189 1.00 95.38 103 LEU A C 1
ATOM 833 O O . LEU A 1 103 ? 4.152 6.590 -6.352 1.00 95.38 103 LEU A O 1
ATOM 837 N N . ARG A 1 104 ? 3.771 6.474 -4.133 1.00 95.62 104 ARG A N 1
ATOM 838 C CA . ARG A 1 104 ? 2.348 6.143 -4.206 1.00 95.62 104 ARG A CA 1
ATOM 839 C C . ARG A 1 104 ? 1.547 6.877 -3.141 1.00 95.62 104 ARG A C 1
ATOM 841 O O . ARG A 1 104 ? 2.085 7.317 -2.125 1.00 95.62 104 ARG A O 1
ATOM 848 N N . VAL A 1 105 ? 0.255 7.032 -3.400 1.00 98.00 105 VAL A N 1
ATOM 849 C CA . VAL A 1 105 ? -0.690 7.705 -2.501 1.00 98.00 105 VAL A CA 1
ATOM 850 C C . VAL A 1 105 ? -1.889 6.786 -2.291 1.00 98.00 105 VAL A C 1
ATOM 852 O O . VAL A 1 105 ? -2.841 6.868 -3.058 1.00 98.00 105 VAL A O 1
ATOM 855 N N . PRO A 1 106 ? -1.871 5.866 -1.318 1.00 97.62 106 PRO A N 1
ATOM 856 C CA . PRO A 1 106 ? -3.006 4.980 -1.092 1.00 97.62 106 PRO A CA 1
ATOM 857 C C . PRO A 1 106 ? -4.216 5.733 -0.528 1.00 97.62 106 PRO A C 1
ATOM 859 O O . PRO A 1 106 ? -4.108 6.517 0.418 1.00 97.62 106 PRO A O 1
ATOM 862 N N . LEU A 1 107 ? -5.387 5.449 -1.092 1.00 97.81 107 LEU A N 1
ATOM 863 C CA . LEU A 1 107 ? -6.693 5.820 -0.562 1.00 97.81 107 LEU A CA 1
ATOM 864 C C . LEU A 1 107 ? -7.485 4.538 -0.347 1.00 97.81 107 LEU A C 1
ATOM 866 O O . LEU A 1 107 ? -7.703 3.785 -1.300 1.00 97.81 107 LEU A O 1
ATOM 870 N N . GLY A 1 108 ? -7.918 4.285 0.884 1.00 96.75 108 GLY A N 1
ATOM 871 C CA . GLY A 1 108 ? -8.549 3.017 1.214 1.00 96.75 108 GLY A CA 1
ATOM 872 C C . GLY A 1 108 ? -9.665 3.099 2.234 1.00 96.75 108 GLY A C 1
ATOM 873 O O . GLY A 1 108 ? -9.941 4.144 2.825 1.00 96.75 108 GLY A O 1
ATOM 874 N N . LEU A 1 109 ? -10.332 1.961 2.377 1.00 96.88 109 LEU A N 1
ATOM 875 C CA . LEU A 1 109 ? -11.422 1.708 3.300 1.00 96.88 109 LEU A CA 1
ATOM 876 C C . LEU A 1 109 ? -11.033 0.574 4.235 1.00 96.88 109 LEU A C 1
ATOM 878 O O . LEU A 1 109 ? -10.534 -0.446 3.765 1.00 96.88 109 LEU A O 1
ATOM 882 N N . ASP A 1 110 ? -11.366 0.729 5.510 1.00 95.31 110 ASP A N 1
ATOM 883 C CA . ASP A 1 110 ? -11.248 -0.309 6.525 1.00 95.31 110 ASP A CA 1
ATOM 884 C C . ASP A 1 110 ? -12.634 -0.743 6.999 1.00 95.31 110 ASP A C 1
ATOM 886 O O . ASP A 1 110 ? -13.545 0.071 7.205 1.00 95.31 110 ASP A O 1
ATOM 890 N N . TRP A 1 111 ? -12.789 -2.044 7.222 1.00 95.19 111 TRP A N 1
ATOM 891 C CA . TRP A 1 111 ? -13.977 -2.626 7.825 1.00 95.19 111 TRP A CA 1
ATOM 892 C C . TRP A 1 111 ? -13.603 -3.585 8.954 1.00 95.19 111 TRP A C 1
ATOM 894 O O . TRP A 1 111 ? -13.137 -4.701 8.728 1.00 95.19 111 TRP A O 1
ATOM 904 N N . LYS A 1 112 ? -13.876 -3.158 10.189 1.00 93.50 112 LYS A N 1
ATOM 905 C CA . LYS A 1 112 ? -13.762 -3.981 11.402 1.00 93.50 112 LYS A CA 1
ATOM 906 C C . LYS A 1 112 ? -14.976 -4.911 11.499 1.00 93.50 112 LYS A C 1
ATOM 908 O O . LYS A 1 112 ? -16.004 -4.542 12.068 1.00 93.50 112 LYS A O 1
ATOM 913 N N . PHE A 1 113 ? -14.888 -6.091 10.887 1.00 93.69 113 PHE A N 1
ATOM 914 C CA . PHE A 1 113 ? -16.010 -7.037 10.782 1.00 93.69 113 PHE A CA 1
ATOM 915 C C . PHE A 1 113 ? -16.116 -8.002 11.974 1.00 93.69 113 PHE A C 1
ATOM 917 O O . PHE A 1 113 ? -17.181 -8.576 12.201 1.00 93.69 113 PHE A O 1
ATOM 924 N N . ALA A 1 114 ? -15.041 -8.174 12.748 1.00 94.50 114 ALA A N 1
ATOM 925 C CA . ALA A 1 114 ? -15.027 -8.972 13.971 1.00 94.50 114 ALA A CA 1
ATOM 926 C C . ALA A 1 114 ? -14.052 -8.373 15.005 1.00 94.50 114 ALA A C 1
ATOM 928 O O . ALA A 1 114 ? -13.185 -7.578 14.640 1.00 94.50 114 ALA A O 1
ATOM 929 N N . PRO A 1 115 ? -14.175 -8.710 16.306 1.00 92.94 115 PRO A N 1
ATOM 930 C CA . PRO A 1 115 ? -13.207 -8.274 17.310 1.00 92.94 115 PRO A CA 1
ATOM 931 C C . PRO A 1 115 ? -11.786 -8.640 16.876 1.00 92.94 115 PRO A C 1
ATOM 933 O O . PRO A 1 115 ? -11.557 -9.780 16.487 1.00 92.94 115 PRO A O 1
ATOM 936 N N . GLN A 1 116 ? -10.863 -7.676 16.923 1.00 93.75 116 GLN A N 1
ATOM 937 C CA . GLN A 1 116 ? -9.457 -7.825 16.514 1.00 93.75 116 GLN A CA 1
ATOM 938 C C . GLN A 1 116 ? -9.223 -8.123 15.025 1.00 93.75 116 GLN A C 1
ATOM 940 O O . GLN A 1 116 ? -8.069 -8.211 14.621 1.00 93.75 116 GLN A O 1
ATOM 945 N N . TRP A 1 117 ? -10.264 -8.233 14.198 1.00 95.19 117 TRP A N 1
ATOM 946 C CA . TRP A 1 117 ? -10.133 -8.490 12.766 1.00 95.19 117 TRP A CA 1
ATOM 947 C C . TRP A 1 117 ? -10.691 -7.337 11.945 1.00 95.19 117 TRP A C 1
ATOM 949 O O . TRP A 1 117 ? -11.834 -6.903 12.130 1.00 95.19 117 TRP A O 1
ATOM 959 N N . ASP A 1 118 ? -9.903 -6.893 10.978 1.00 95.06 118 ASP A N 1
ATOM 960 C CA . ASP A 1 118 ? -10.356 -5.976 9.950 1.00 95.06 118 ASP A CA 1
ATOM 961 C C . ASP A 1 118 ? -10.005 -6.477 8.551 1.00 95.06 118 ASP A C 1
ATOM 963 O O . ASP A 1 118 ? -9.209 -7.396 8.351 1.00 95.06 118 ASP A O 1
ATOM 967 N N . THR A 1 119 ? -10.678 -5.900 7.567 1.00 96.19 119 THR A N 1
ATOM 968 C CA . THR A 1 119 ? -10.302 -6.010 6.165 1.00 96.19 119 THR A CA 1
ATOM 969 C C . THR A 1 119 ? -10.119 -4.615 5.606 1.00 96.19 119 THR A C 1
ATOM 971 O O . THR A 1 119 ? -10.831 -3.694 6.010 1.00 96.19 119 THR A O 1
ATOM 974 N N . TYR A 1 120 ? -9.176 -4.471 4.685 1.00 96.12 120 TYR A N 1
ATOM 975 C CA . TYR A 1 120 ? -8.895 -3.211 4.023 1.00 96.12 120 TYR A CA 1
ATOM 976 C C . TYR A 1 120 ? -8.916 -3.396 2.513 1.00 96.12 120 TYR A C 1
ATOM 978 O O . TYR A 1 120 ? -8.533 -4.451 2.008 1.00 96.12 120 TYR A O 1
ATOM 986 N N . ALA A 1 121 ? -9.336 -2.358 1.800 1.00 97.44 121 ALA A N 1
ATOM 987 C CA . ALA A 1 121 ? -9.214 -2.265 0.352 1.00 97.44 121 ALA A CA 1
ATOM 988 C C . ALA A 1 121 ? -8.748 -0.860 -0.022 1.00 97.44 121 ALA A C 1
ATOM 990 O O . ALA A 1 121 ? -9.277 0.117 0.508 1.00 97.44 121 ALA A O 1
ATOM 991 N N . SER A 1 122 ? -7.788 -0.737 -0.935 1.00 97.38 122 SER A N 1
ATOM 992 C CA . SER A 1 122 ? -7.258 0.563 -1.342 1.00 97.38 122 SER A CA 1
ATOM 993 C C . SER A 1 122 ? -6.928 0.640 -2.824 1.00 97.38 122 SER A C 1
ATOM 995 O O . SER A 1 122 ? -6.741 -0.366 -3.509 1.00 97.38 122 SER A O 1
ATOM 997 N N . LEU A 1 123 ? -6.883 1.875 -3.312 1.00 97.69 123 LEU A N 1
ATOM 998 C CA . LEU A 1 123 ? -6.356 2.241 -4.616 1.00 97.69 123 LEU A CA 1
ATOM 999 C C . LEU A 1 123 ? -5.260 3.279 -4.405 1.00 97.69 123 LEU A C 1
ATOM 1001 O O . LEU A 1 123 ? -5.453 4.236 -3.656 1.00 97.69 123 LEU A O 1
ATOM 1005 N N . ALA A 1 124 ? -4.126 3.115 -5.073 1.00 97.06 124 ALA A N 1
ATOM 1006 C CA . ALA A 1 124 ? -2.978 3.990 -4.917 1.00 97.06 124 ALA A CA 1
ATOM 1007 C C . ALA A 1 124 ? -2.486 4.477 -6.284 1.00 97.06 124 ALA A C 1
ATOM 1009 O O . ALA A 1 124 ? -1.852 3.717 -7.016 1.00 97.06 124 ALA A O 1
ATOM 1010 N N . PRO A 1 125 ? -2.739 5.743 -6.660 1.00 96.38 125 PRO A N 1
ATOM 1011 C CA . PRO A 1 125 ? -2.012 6.370 -7.749 1.00 96.38 125 PRO A CA 1
ATOM 1012 C C . PRO A 1 125 ? -0.512 6.308 -7.462 1.00 96.38 125 PRO A C 1
ATOM 1014 O O . PRO A 1 125 ? -0.080 6.671 -6.362 1.00 96.38 125 PRO A O 1
ATOM 1017 N N . LYS A 1 126 ? 0.269 5.865 -8.446 1.00 94.12 126 LYS A N 1
ATOM 1018 C CA . LYS A 1 126 ? 1.719 5.728 -8.338 1.00 94.12 126 LYS A CA 1
ATOM 1019 C C . LYS A 1 126 ? 2.457 6.429 -9.462 1.00 94.12 126 LYS A C 1
ATOM 1021 O O . LYS A 1 126 ? 1.949 6.575 -10.574 1.00 94.12 126 LYS A O 1
ATOM 1026 N N . VAL A 1 127 ? 3.676 6.842 -9.152 1.00 91.81 127 VAL A N 1
ATOM 1027 C CA . VAL A 1 127 ? 4.617 7.427 -10.100 1.00 91.81 127 VAL A CA 1
ATOM 1028 C C . VAL A 1 127 ? 5.926 6.661 -10.014 1.00 91.81 127 VAL A C 1
ATOM 1030 O O . VAL A 1 127 ? 6.579 6.668 -8.970 1.00 91.81 127 VAL A O 1
ATOM 1033 N N . VAL A 1 128 ? 6.310 6.032 -11.122 1.00 87.50 128 VAL A N 1
ATOM 1034 C CA . VAL A 1 128 ? 7.608 5.368 -11.290 1.00 87.50 128 VAL A CA 1
ATOM 1035 C C . VAL A 1 128 ? 8.646 6.421 -11.685 1.00 87.50 128 VAL A C 1
ATOM 1037 O O . VAL A 1 128 ? 8.394 7.249 -12.564 1.00 87.50 128 VAL A O 1
ATOM 1040 N N . ILE A 1 129 ? 9.794 6.422 -11.005 1.00 79.94 129 ILE A N 1
ATOM 1041 C CA . ILE A 1 129 ? 10.835 7.455 -11.141 1.00 79.94 129 ILE A CA 1
ATOM 1042 C C . ILE A 1 129 ? 11.902 7.146 -12.216 1.00 79.94 129 ILE A C 1
ATOM 1044 O O . ILE A 1 129 ? 12.309 8.089 -12.902 1.00 79.94 129 ILE A O 1
ATOM 1048 N N . PRO A 1 130 ? 12.413 5.909 -12.403 1.00 67.56 130 PRO A N 1
ATOM 1049 C CA . PRO A 1 130 ? 13.498 5.685 -13.360 1.00 67.56 130 PRO A CA 1
ATOM 1050 C C . PRO A 1 130 ? 13.117 5.971 -14.828 1.00 67.56 130 PRO A C 1
ATOM 1052 O O . PRO A 1 130 ? 12.152 5.443 -15.366 1.00 67.56 130 PRO A O 1
ATOM 1055 N N . ASN A 1 131 ? 13.947 6.805 -15.470 1.00 56.56 131 ASN A N 1
ATOM 1056 C CA . ASN A 1 131 ? 14.086 7.139 -16.899 1.00 56.56 131 ASN A CA 1
ATOM 1057 C C . ASN A 1 131 ? 12.865 7.618 -17.707 1.00 56.56 131 ASN A C 1
ATOM 1059 O O . ASN A 1 131 ? 13.092 8.161 -18.783 1.00 56.56 131 ASN A O 1
ATOM 1063 N N . ASN A 1 132 ? 11.630 7.520 -17.205 1.00 62.16 132 ASN A N 1
ATOM 1064 C CA . ASN A 1 132 ? 10.444 8.236 -17.690 1.00 62.16 132 ASN A CA 1
ATOM 1065 C C . ASN A 1 132 ? 9.366 8.251 -16.594 1.00 62.16 132 ASN A C 1
ATOM 1067 O O . ASN A 1 132 ? 9.073 7.214 -16.009 1.00 62.16 132 ASN A O 1
ATOM 1071 N N . PHE A 1 133 ? 8.740 9.407 -16.344 1.00 72.69 133 PHE A N 1
ATOM 1072 C CA . PHE A 1 133 ? 7.592 9.509 -15.433 1.00 72.69 133 PHE A CA 1
ATOM 1073 C C . PHE A 1 133 ? 6.441 8.632 -15.952 1.00 72.69 133 PHE A C 1
ATOM 1075 O O . PHE A 1 133 ? 5.746 9.019 -16.893 1.00 72.69 133 PHE A O 1
ATOM 1082 N N . HIS A 1 134 ? 6.232 7.462 -15.344 1.00 81.75 134 HIS A N 1
ATOM 1083 C CA . HIS A 1 134 ? 5.098 6.590 -15.646 1.00 81.75 134 HIS A CA 1
ATOM 1084 C C . HIS A 1 134 ? 4.069 6.680 -14.522 1.00 81.75 134 HIS A C 1
ATOM 1086 O O . HIS A 1 134 ? 4.385 6.428 -13.359 1.00 81.75 134 HIS A O 1
ATOM 1092 N N . PHE A 1 135 ? 2.844 7.063 -14.877 1.00 89.69 135 PHE A N 1
ATOM 1093 C CA . PHE A 1 135 ? 1.718 7.087 -13.952 1.00 89.69 135 PHE A CA 1
ATOM 1094 C C . PHE A 1 135 ? 0.963 5.762 -14.023 1.00 89.69 135 PHE A C 1
ATOM 1096 O O . PHE A 1 135 ? 0.603 5.315 -15.110 1.00 89.69 135 PHE A O 1
ATOM 1103 N N . GLY A 1 136 ? 0.684 5.177 -12.863 1.00 90.12 136 GLY A N 1
ATOM 1104 C CA . GLY A 1 136 ? -0.113 3.963 -12.726 1.00 90.12 136 GLY A CA 1
ATOM 1105 C C . GLY A 1 136 ? -1.082 4.053 -11.553 1.00 90.12 136 GLY A C 1
ATOM 1106 O O . GLY A 1 136 ? -1.086 5.029 -10.801 1.00 90.12 136 GLY A O 1
ATOM 1107 N N . ILE A 1 137 ? -1.903 3.020 -11.391 1.00 91.56 137 ILE A N 1
ATOM 1108 C CA . ILE A 1 137 ? -2.767 2.839 -10.223 1.00 91.56 137 ILE A CA 1
ATOM 1109 C C . ILE A 1 137 ? -2.557 1.415 -9.724 1.00 91.56 137 ILE A C 1
ATOM 1111 O O . ILE A 1 137 ? -2.747 0.473 -10.489 1.00 91.56 137 ILE A O 1
ATOM 1115 N N . ASP A 1 138 ? -2.212 1.285 -8.450 1.00 92.56 138 ASP A N 1
ATOM 1116 C CA . ASP A 1 138 ? -2.208 0.011 -7.740 1.00 92.56 138 ASP A CA 1
ATOM 1117 C C . ASP A 1 138 ? -3.521 -0.190 -6.996 1.00 92.56 138 ASP A C 1
ATOM 1119 O O . ASP A 1 138 ? -4.191 0.769 -6.607 1.00 92.56 138 ASP A O 1
ATOM 1123 N N . ALA A 1 139 ? -3.874 -1.451 -6.786 1.00 95.38 139 ALA A N 1
ATOM 1124 C CA . ALA A 1 139 ? -4.984 -1.847 -5.942 1.00 95.38 139 ALA A CA 1
ATOM 1125 C C . ALA A 1 139 ? -4.470 -2.804 -4.873 1.00 95.38 139 ALA A C 1
ATOM 1127 O O . ALA A 1 139 ? -3.646 -3.671 -5.168 1.00 95.38 139 ALA A O 1
ATOM 1128 N N . ALA A 1 140 ? -4.990 -2.665 -3.658 1.00 96.00 140 ALA A N 1
ATOM 1129 C CA . ALA A 1 140 ? -4.705 -3.586 -2.577 1.00 96.00 140 ALA A CA 1
ATOM 1130 C C . ALA A 1 140 ? -5.978 -4.058 -1.879 1.00 96.00 140 ALA A C 1
ATOM 1132 O O . ALA A 1 140 ? -6.982 -3.343 -1.819 1.00 96.00 140 ALA A O 1
ATOM 1133 N N . LEU A 1 141 ? -5.929 -5.278 -1.353 1.00 97.38 141 LEU A N 1
ATOM 1134 C CA . LEU A 1 141 ? -7.003 -5.897 -0.579 1.00 97.38 141 LEU A CA 1
ATOM 1135 C C . LEU A 1 141 ? -6.397 -6.876 0.422 1.00 97.38 141 LEU A C 1
ATOM 1137 O O . LEU A 1 141 ? -5.598 -7.725 0.038 1.00 97.38 141 LEU A O 1
ATOM 1141 N N . GLY A 1 142 ? -6.819 -6.834 1.681 1.00 96.81 142 GLY A N 1
ATOM 1142 C CA . GLY A 1 142 ? -6.331 -7.792 2.668 1.00 96.81 142 GLY A CA 1
ATOM 1143 C C . GLY A 1 142 ? -7.172 -7.887 3.929 1.00 96.81 142 GLY A C 1
ATOM 1144 O O . GLY A 1 142 ? -8.172 -7.191 4.102 1.00 96.81 142 GLY A O 1
ATOM 1145 N N . VAL A 1 143 ? -6.757 -8.793 4.810 1.00 97.12 143 VAL A N 1
ATOM 1146 C CA . VAL A 1 143 ? -7.359 -9.053 6.122 1.00 97.12 143 VAL A CA 1
ATOM 1147 C C . VAL A 1 143 ? -6.260 -8.983 7.170 1.00 97.12 143 VAL A C 1
ATOM 1149 O O . VAL A 1 143 ? -5.226 -9.637 7.014 1.00 97.12 143 VAL A O 1
ATOM 1152 N N . ARG A 1 144 ? -6.474 -8.219 8.244 1.00 96.06 144 ARG A N 1
ATOM 1153 C CA . ARG A 1 144 ? -5.496 -8.046 9.321 1.00 96.06 144 ARG A CA 1
ATOM 1154 C C . ARG A 1 144 ? -6.092 -8.429 10.668 1.00 96.06 144 ARG A C 1
ATOM 1156 O O . ARG A 1 144 ? -7.285 -8.302 10.926 1.00 96.06 144 ARG A O 1
ATOM 1163 N N . TYR A 1 145 ? -5.203 -8.907 11.522 1.00 94.19 145 TYR A N 1
ATOM 1164 C CA . TYR A 1 145 ? -5.414 -9.158 12.932 1.00 94.19 145 TYR A CA 1
ATOM 1165 C C . TYR A 1 145 ? -4.662 -8.110 13.763 1.00 94.19 145 TYR A C 1
ATOM 1167 O O . TYR A 1 145 ? -3.457 -7.888 13.565 1.00 94.19 145 TYR A O 1
ATOM 1175 N N . ALA A 1 146 ? -5.371 -7.469 14.687 1.00 90.56 146 ALA A N 1
ATOM 1176 C CA . ALA A 1 146 ? -4.836 -6.531 15.662 1.00 90.56 146 ALA A CA 1
ATOM 1177 C C . ALA A 1 146 ? -4.470 -7.280 16.950 1.00 90.56 146 ALA A C 1
ATOM 1179 O O . ALA A 1 146 ? -5.320 -7.905 17.584 1.00 90.56 146 ALA A O 1
ATOM 1180 N N . PHE A 1 147 ? -3.194 -7.219 17.327 1.00 84.94 147 PHE A N 1
ATOM 1181 C CA . PHE A 1 147 ? -2.720 -7.757 18.599 1.00 84.94 147 PHE A CA 1
ATOM 1182 C C . PHE A 1 147 ? -2.960 -6.722 19.706 1.00 84.94 147 PHE A C 1
ATOM 1184 O O . PHE A 1 147 ? -2.733 -5.534 19.479 1.00 84.94 147 PHE A O 1
ATOM 1191 N N . GLU A 1 148 ? -3.434 -7.185 20.866 1.00 65.25 148 GLU A N 1
ATOM 1192 C CA . GLU A 1 148 ? -3.490 -6.401 22.113 1.00 65.25 148 GLU A CA 1
ATOM 1193 C C . GLU A 1 148 ? -2.132 -6.362 22.823 1.00 65.25 148 GLU A C 1
ATOM 1195 O O . GLU A 1 148 ? -1.396 -7.378 22.752 1.00 65.25 148 GLU A O 1
#

Sequence (148 aa):
MGLGFDQGLGISAELFEQVDAFIGNDGVSADYLVLNDKKFTPSIPFSYFVGVGGFYEFDKTWHGEHGYGRQRCDRDINGAVNCYYDHHYYYGDQDDYFNEYGLRVPLGLDWKFAPQWDTYASLAPKVVIPNNFHFGIDAALGVRYAFE

Foldseek 3Di:
DWWKAFLATFDWDDDPQFWIWTDHPFWIKIWGWPDGQDDPDPPDQKGKTKTKIKMKTFDPPPPDFDKDKDWDWDADPVGDIDIDIDIDGDPDPPPPRDIWMWMKMKIKMWGPPDVQKIKMKIKIWIFTDPPDTDTDITIMIIMGGHDD

Radius of gyration: 23.42 Å; chains: 1; bounding box: 40×32×86 Å

Secondary structure (DSSP, 8-state):
-EEEESSSEEEEEEETTTEEEEEESSEEEEEEEEEEEEES-TTSSEEEEEEEEEEEE---------EEEEEEEEE-TTS-EEEEEEEEE----------EEEEE--EEEEEEEETTEEEEEEEEEEEE-SSS-EEEEEEEEEEEE---